Protein AF-A0A2N9LCB8-F1 (afdb_monomer_lite)

Secondary structure (DSSP, 8-state):
------------------SS--HHHHHHHHHHHHHHHHTT-S-EE--SSS-TT----EEEEEEEETTEEEEEEE--SHHHHHTT-TTT-EEEEEE-TT---EEEEEEE--SSTTTTSEEETT-HHHHHHHHHHH--

Structure (mmCIF, N/CA/C/O backbone):
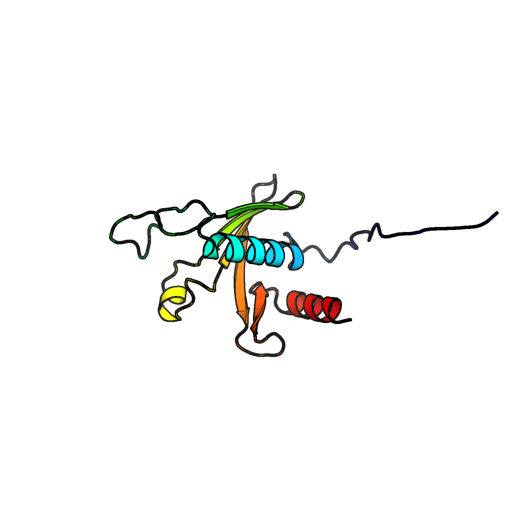data_AF-A0A2N9LCB8-F1
#
_entry.id   AF-A0A2N9LCB8-F1
#
loop_
_atom_site.group_PDB
_atom_site.id
_atom_site.type_symbol
_atom_site.label_atom_id
_atom_site.label_alt_id
_atom_site.label_comp_id
_atom_site.label_asym_id
_atom_site.label_entity_id
_atom_site.label_seq_id
_atom_site.pdbx_PDB_ins_code
_atom_site.Cartn_x
_atom_site.Cartn_y
_atom_site.Cartn_z
_atom_site.occupancy
_atom_site.B_iso_or_equiv
_atom_site.auth_seq_id
_atom_site.auth_comp_id
_atom_site.auth_asym_id
_atom_site.auth_atom_id
_atom_site.pdbx_PDB_model_num
ATOM 1 N N . MET A 1 1 ? -46.040 13.700 19.907 1.00 39.41 1 MET A N 1
ATOM 2 C CA . MET A 1 1 ? -45.790 12.276 19.610 1.00 39.41 1 MET A CA 1
ATOM 3 C C . MET A 1 1 ? -44.307 12.106 19.312 1.00 39.41 1 MET A C 1
ATOM 5 O O . MET A 1 1 ? -43.821 12.695 18.358 1.00 39.41 1 MET A O 1
ATOM 9 N N . LEU A 1 2 ? -43.607 11.397 20.201 1.00 42.09 2 LEU A N 1
ATOM 10 C CA . LEU A 1 2 ? -42.316 10.724 19.971 1.00 42.09 2 LEU A CA 1
ATOM 11 C C . LEU A 1 2 ? -42.519 9.651 18.860 1.00 42.09 2 LEU A C 1
ATOM 13 O O . L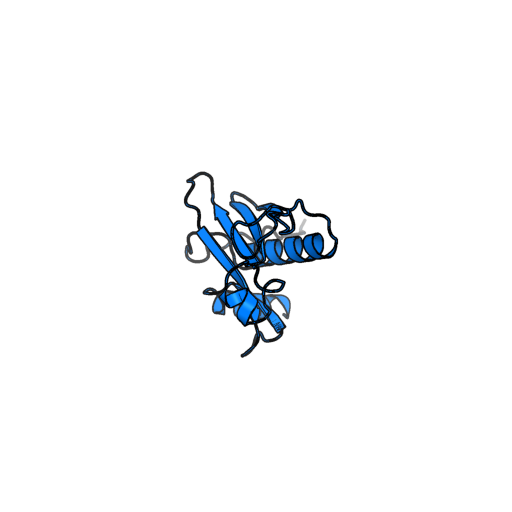EU A 1 2 ? -43.655 9.236 18.667 1.00 42.09 2 LEU A O 1
ATOM 17 N N . ASP A 1 3 ? -41.552 9.123 18.107 1.00 34.44 3 ASP A N 1
ATOM 18 C CA . ASP A 1 3 ? -40.107 9.044 18.300 1.00 34.44 3 ASP A CA 1
ATOM 19 C C . ASP A 1 3 ? -39.383 8.577 17.004 1.00 34.44 3 ASP A C 1
ATOM 21 O O . ASP A 1 3 ? -39.955 7.874 16.178 1.00 34.44 3 ASP A O 1
ATOM 25 N N . ARG A 1 4 ? -38.098 8.951 16.911 1.00 41.94 4 ARG A N 1
ATOM 26 C CA . ARG A 1 4 ? -36.888 8.196 16.485 1.00 41.94 4 ARG A CA 1
ATOM 27 C C . ARG A 1 4 ? -36.894 7.124 15.376 1.00 41.94 4 ARG A C 1
ATOM 29 O O . ARG A 1 4 ? -37.424 6.040 15.560 1.00 41.94 4 ARG A O 1
ATOM 36 N N . THR A 1 5 ? -35.930 7.311 14.458 1.00 46.56 5 THR A N 1
ATOM 37 C CA . THR A 1 5 ? -34.691 6.481 14.316 1.00 46.56 5 THR A CA 1
ATOM 38 C C . THR A 1 5 ? -33.666 7.279 13.483 1.00 46.56 5 THR A C 1
ATOM 40 O O . THR A 1 5 ? -33.880 7.474 12.297 1.00 46.56 5 THR A O 1
ATOM 43 N N . ARG A 1 6 ? -32.709 8.051 14.025 1.00 41.97 6 ARG A N 1
ATOM 44 C CA . ARG A 1 6 ? -31.466 7.787 14.794 1.00 41.97 6 ARG A CA 1
ATOM 45 C C . ARG A 1 6 ? -30.334 7.097 1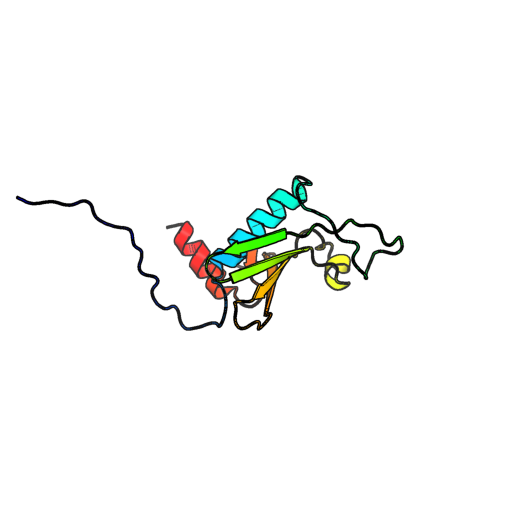3.997 1.00 41.97 6 ARG A C 1
ATOM 47 O O . ARG A 1 6 ? -30.362 5.891 13.839 1.00 41.97 6 ARG A O 1
ATOM 54 N N . ALA A 1 7 ? -29.335 7.923 13.635 1.00 42.72 7 ALA A N 1
ATOM 55 C CA . ALA A 1 7 ? -27.872 7.705 13.594 1.00 42.72 7 ALA A CA 1
ATOM 56 C C . ALA A 1 7 ? -27.332 6.480 12.820 1.00 42.72 7 ALA A C 1
ATOM 58 O O . ALA A 1 7 ? -27.736 5.358 13.055 1.00 42.72 7 ALA A O 1
ATOM 59 N N . LEU A 1 8 ? -26.361 6.627 11.911 1.00 43.38 8 LEU A N 1
ATOM 60 C CA . LEU A 1 8 ? -24.970 6.962 12.238 1.00 43.38 8 LEU A CA 1
ATOM 61 C C . LEU A 1 8 ? -24.319 7.863 11.166 1.00 43.38 8 LEU A C 1
ATOM 63 O O . LEU A 1 8 ? -23.530 7.415 10.340 1.00 43.38 8 LEU A O 1
ATOM 67 N N . ARG A 1 9 ? -24.526 9.180 11.260 1.00 45.06 9 ARG A N 1
ATOM 68 C CA . ARG A 1 9 ? -23.405 10.097 11.012 1.00 45.06 9 ARG A CA 1
ATOM 69 C C . ARG A 1 9 ? -22.480 9.941 12.212 1.00 45.06 9 ARG A C 1
ATOM 71 O O . ARG A 1 9 ? -22.647 10.635 13.212 1.00 45.06 9 ARG A O 1
ATOM 78 N N . ARG A 1 10 ? -21.551 8.983 12.160 1.00 46.00 10 ARG A N 1
ATOM 79 C CA . ARG A 1 10 ? -20.389 9.039 13.047 1.00 46.00 10 ARG A CA 1
ATOM 80 C C . ARG A 1 10 ? -19.600 10.253 12.579 1.00 46.00 10 ARG A C 1
ATOM 82 O O . ARG A 1 10 ? -18.892 10.198 11.581 1.00 46.00 10 ARG A O 1
ATOM 89 N N . ALA A 1 11 ? -19.846 11.375 13.250 1.00 44.22 11 ALA A N 1
ATOM 90 C CA . ALA A 1 11 ? -18.975 12.526 13.206 1.00 44.22 11 ALA A CA 1
ATOM 91 C C . ALA A 1 11 ? -17.551 12.001 13.389 1.00 44.22 11 ALA A C 1
ATOM 93 O O . ALA A 1 11 ? -17.258 11.336 14.387 1.00 44.22 11 ALA A O 1
ATOM 94 N N . ALA A 1 12 ? -16.714 12.225 12.379 1.00 46.97 12 ALA A N 1
ATOM 95 C CA . ALA A 1 12 ? -15.289 12.039 12.508 1.00 46.97 12 ALA A CA 1
ATOM 96 C C . ALA A 1 12 ? -14.854 12.923 13.679 1.00 46.97 12 ALA A C 1
ATOM 98 O O . ALA A 1 12 ? -14.852 14.148 13.580 1.00 46.97 12 ALA A O 1
ATOM 99 N N . LEU A 1 13 ? -14.569 12.303 14.823 1.00 43.84 13 LEU A N 1
ATOM 100 C CA . LEU A 1 13 ? -13.775 12.957 15.846 1.00 43.84 13 LEU A CA 1
ATOM 101 C C . LEU A 1 13 ? -12.463 13.350 15.155 1.00 43.84 13 LEU A C 1
ATOM 103 O O . LEU A 1 13 ? -11.895 12.493 14.466 1.00 43.84 13 LEU A O 1
ATOM 107 N N . PRO A 1 14 ? -11.985 14.598 15.285 1.00 42.12 14 PRO A N 1
ATOM 108 C CA . PRO A 1 14 ? -10.673 14.962 14.785 1.00 42.12 14 PRO A CA 1
ATOM 109 C C . PRO A 1 14 ? -9.648 14.190 15.618 1.00 42.12 14 PRO A C 1
ATOM 111 O O . PRO A 1 14 ? -9.256 14.591 16.710 1.00 42.12 14 PRO A O 1
ATOM 114 N N . SER A 1 15 ? -9.283 13.009 15.125 1.00 46.97 15 SER A N 1
ATOM 115 C CA . SER A 1 15 ? -8.128 12.263 15.595 1.00 46.97 15 SER A CA 1
ATOM 116 C C . SER A 1 15 ? -6.916 13.139 15.325 1.00 46.97 15 SER A C 1
ATOM 118 O O . SER A 1 15 ? -6.742 13.575 14.189 1.00 46.97 15 SER A O 1
ATOM 120 N N . ALA A 1 16 ? -6.128 13.402 16.369 1.00 43.59 16 ALA A N 1
ATOM 121 C CA . ALA A 1 16 ? -4.888 14.168 16.333 1.00 43.59 16 ALA A CA 1
ATOM 122 C C . ALA A 1 16 ? -4.173 14.013 14.983 1.00 43.59 16 ALA A C 1
ATOM 124 O O . ALA A 1 16 ? -3.845 12.898 14.565 1.00 43.59 16 ALA A O 1
ATOM 125 N N . SER A 1 17 ? -4.025 15.146 14.302 1.00 45.34 17 SER A N 1
ATOM 126 C CA . SER A 1 17 ? -3.520 15.322 12.946 1.00 45.34 17 SER A CA 1
ATOM 127 C C . SER A 1 17 ? -2.181 14.615 12.732 1.00 45.34 17 SER A C 1
ATOM 129 O O . SER A 1 17 ? -1.116 15.200 12.905 1.00 45.34 17 SER A O 1
ATOM 131 N N . HIS A 1 18 ? -2.248 13.352 12.323 1.00 54.12 18 HIS A N 1
ATOM 132 C CA . HIS A 1 18 ? -1.234 12.754 11.470 1.00 54.12 18 HIS A CA 1
ATOM 133 C C . HIS A 1 18 ? -1.581 13.222 10.058 1.00 54.12 18 HIS A C 1
ATOM 135 O O . HIS A 1 18 ? -2.722 13.052 9.633 1.00 54.12 18 HIS A O 1
ATOM 141 N N . ALA A 1 19 ? -0.645 13.883 9.379 1.00 72.69 19 ALA A N 1
ATOM 142 C CA . ALA A 1 19 ? -0.846 14.566 8.100 1.00 72.69 19 ALA A CA 1
ATOM 143 C C . ALA A 1 19 ? -1.086 13.595 6.919 1.00 72.69 19 ALA A C 1
ATOM 145 O O . ALA A 1 19 ? -0.310 13.585 5.975 1.00 72.69 19 ALA A O 1
ATOM 146 N N . GLY A 1 20 ? -2.114 12.742 6.988 1.00 87.50 20 GLY A N 1
ATOM 147 C CA . GLY A 1 20 ? -2.415 11.746 5.963 1.00 87.50 20 GLY A CA 1
ATOM 148 C C . GLY A 1 20 ? -3.686 10.915 6.223 1.00 87.50 20 GLY A C 1
ATOM 149 O O . GLY A 1 20 ? -4.375 11.106 7.231 1.00 87.50 20 GLY A O 1
ATOM 150 N N . PRO A 1 21 ? -4.010 9.964 5.325 1.00 93.50 21 PRO A N 1
ATOM 151 C CA . PRO A 1 21 ? -5.144 9.045 5.443 1.00 93.50 21 PRO A CA 1
ATOM 152 C C . PRO A 1 21 ? -5.125 8.239 6.749 1.00 93.50 21 PRO A C 1
ATOM 154 O O . PRO A 1 21 ? -4.063 7.969 7.308 1.00 93.50 21 PRO A O 1
ATOM 157 N N . SER A 1 22 ? -6.280 7.777 7.235 1.00 94.88 22 SER A N 1
ATOM 158 C CA . SER A 1 22 ? -6.322 6.871 8.395 1.00 94.88 22 SER A CA 1
ATOM 159 C C . SER A 1 22 ? -5.738 5.487 8.066 1.00 94.88 22 SER A C 1
ATOM 161 O O . SER A 1 22 ? -5.728 5.065 6.907 1.00 94.88 22 SER A O 1
ATOM 163 N N . VAL A 1 23 ? -5.306 4.736 9.089 1.00 96.81 23 VAL A N 1
ATOM 164 C CA . VAL A 1 23 ? -4.889 3.330 8.906 1.00 96.81 23 VAL A CA 1
ATOM 165 C C . VAL A 1 23 ? -5.991 2.463 8.297 1.00 96.81 23 VAL A C 1
ATOM 167 O O . VAL A 1 23 ? -5.700 1.583 7.499 1.00 96.81 23 VAL A O 1
ATOM 170 N N . GLU A 1 24 ? -7.257 2.739 8.614 1.00 97.12 24 GLU A N 1
ATOM 171 C CA . GLU A 1 24 ? -8.406 2.025 8.050 1.00 97.12 24 GLU A CA 1
ATOM 172 C C . GLU A 1 24 ? -8.495 2.211 6.528 1.00 97.12 24 GLU A C 1
ATOM 174 O O . GLU A 1 24 ? -8.674 1.238 5.799 1.00 97.12 24 GLU A O 1
ATOM 179 N N . VAL A 1 25 ? -8.291 3.440 6.039 1.00 97.50 25 VAL A N 1
ATOM 180 C CA . VAL A 1 25 ? -8.276 3.740 4.600 1.00 97.50 25 VAL A CA 1
ATOM 181 C C . VAL A 1 25 ? -7.087 3.070 3.910 1.00 97.50 25 VAL A C 1
ATOM 183 O O . VAL A 1 25 ? -7.253 2.474 2.849 1.00 97.50 25 VAL A O 1
ATOM 186 N N . LEU A 1 26 ? -5.897 3.117 4.514 1.00 98.12 26 LEU A N 1
ATOM 187 C CA . LEU A 1 26 ? -4.702 2.469 3.963 1.00 98.12 26 LEU A CA 1
ATOM 188 C C . LEU A 1 26 ? -4.875 0.944 3.851 1.00 98.12 26 LEU A C 1
ATOM 190 O O . LEU A 1 26 ? -4.528 0.356 2.827 1.00 98.12 26 LEU A O 1
ATOM 194 N N . LEU A 1 27 ? -5.449 0.308 4.875 1.00 98.44 27 LEU A N 1
ATOM 195 C CA . LEU A 1 27 ? -5.724 -1.132 4.882 1.00 98.44 27 LEU A CA 1
ATOM 196 C C . LEU A 1 27 ? -6.848 -1.525 3.907 1.00 98.44 27 LEU A C 1
ATOM 198 O O . LEU A 1 27 ? -6.823 -2.627 3.358 1.00 98.44 27 LEU A O 1
ATOM 202 N N . ASP A 1 28 ? -7.812 -0.639 3.646 1.00 98.56 28 ASP A N 1
ATOM 203 C CA . ASP A 1 28 ? -8.801 -0.850 2.584 1.00 98.56 28 ASP A CA 1
ATOM 204 C C . ASP A 1 28 ? -8.151 -0.874 1.193 1.00 98.56 28 ASP A C 1
ATOM 206 O O . ASP A 1 28 ? -8.411 -1.787 0.405 1.00 98.56 28 ASP A O 1
ATOM 210 N N . VAL A 1 29 ? -7.252 0.079 0.917 1.00 98.69 29 VAL A N 1
ATOM 211 C CA . VAL A 1 29 ? -6.481 0.128 -0.337 1.00 98.69 29 VAL A CA 1
ATOM 212 C C . VAL A 1 29 ? -5.594 -1.113 -0.490 1.00 98.69 29 VAL A C 1
ATOM 214 O O . VAL A 1 29 ? -5.574 -1.708 -1.567 1.00 98.69 29 VAL A O 1
ATOM 217 N N . ASP A 1 30 ? -4.916 -1.556 0.577 1.00 98.75 30 ASP A N 1
ATOM 218 C CA . ASP A 1 30 ? -4.133 -2.806 0.596 1.00 98.75 30 ASP A CA 1
ATOM 219 C C . ASP A 1 30 ? -4.974 -4.020 0.192 1.00 98.75 30 ASP A C 1
ATOM 221 O O . ASP A 1 30 ? -4.580 -4.808 -0.673 1.00 98.75 30 ASP A O 1
ATOM 225 N N . ARG A 1 31 ? -6.159 -4.155 0.792 1.00 98.56 31 ARG A N 1
ATOM 226 C CA . ARG A 1 31 ? -7.087 -5.251 0.513 1.00 98.56 31 ARG A CA 1
ATOM 227 C C . ARG A 1 31 ? -7.582 -5.225 -0.933 1.00 98.56 31 ARG A C 1
ATOM 229 O O . ARG A 1 31 ? -7.586 -6.278 -1.576 1.00 98.56 31 ARG A O 1
ATOM 236 N N . GLU A 1 32 ? -7.985 -4.060 -1.449 1.00 98.75 32 GLU A N 1
ATOM 237 C CA . GLU A 1 32 ? -8.403 -3.914 -2.851 1.00 98.75 32 GLU A CA 1
ATOM 238 C C . GLU A 1 32 ? -7.262 -4.309 -3.794 1.00 98.75 32 GLU A C 1
ATOM 240 O O . GLU A 1 32 ? -7.450 -5.148 -4.682 1.00 98.75 32 GLU A O 1
ATOM 245 N N . TYR A 1 33 ? -6.074 -3.741 -3.574 1.00 98.75 33 TYR A N 1
ATOM 246 C CA . TYR A 1 33 ? -4.894 -4.001 -4.387 1.00 98.75 33 TYR A CA 1
ATOM 247 C C . TYR A 1 33 ? -4.564 -5.491 -4.423 1.00 98.75 33 TYR A C 1
ATOM 249 O O . TYR A 1 33 ? -4.515 -6.075 -5.503 1.00 98.75 33 TYR A O 1
ATOM 257 N N . ARG A 1 34 ? -4.404 -6.133 -3.258 1.00 98.44 34 ARG A N 1
ATOM 258 C CA . ARG A 1 34 ? -4.032 -7.552 -3.178 1.00 98.44 34 ARG A CA 1
ATOM 259 C C . ARG A 1 34 ? -5.055 -8.453 -3.861 1.00 98.44 34 ARG A C 1
ATOM 261 O O . ARG A 1 34 ? -4.664 -9.340 -4.613 1.00 98.44 34 ARG A O 1
ATOM 268 N N . SER A 1 35 ? -6.346 -8.213 -3.635 1.00 98.50 35 SER A N 1
ATOM 269 C CA . SER A 1 35 ? -7.421 -8.992 -4.262 1.00 98.50 35 SER A CA 1
ATOM 270 C C . SER A 1 35 ? -7.378 -8.884 -5.790 1.00 98.50 35 SER A C 1
ATOM 272 O O . SER A 1 35 ? -7.391 -9.891 -6.502 1.00 98.50 35 SER A O 1
ATOM 274 N N . ARG A 1 36 ? -7.250 -7.663 -6.323 1.00 98.62 36 ARG A N 1
ATOM 275 C CA . ARG A 1 36 ? -7.223 -7.434 -7.775 1.00 98.62 36 ARG A CA 1
ATOM 276 C C . ARG A 1 36 ? -5.914 -7.884 -8.423 1.00 98.62 36 ARG A C 1
ATOM 278 O O . ARG A 1 36 ? -5.959 -8.385 -9.544 1.00 98.62 36 ARG A O 1
ATOM 285 N N . ALA A 1 37 ? -4.783 -7.736 -7.734 1.00 98.19 37 ALA A N 1
ATOM 286 C CA . ALA A 1 37 ? -3.480 -8.222 -8.179 1.00 98.19 37 ALA A CA 1
ATOM 287 C C . ALA A 1 37 ? -3.489 -9.749 -8.314 1.00 98.19 37 ALA A C 1
ATOM 289 O O . ALA A 1 37 ? -3.146 -10.270 -9.370 1.00 98.19 37 ALA A O 1
ATOM 290 N N . GLN A 1 38 ? -3.970 -10.460 -7.288 1.00 97.19 38 GLN A N 1
ATOM 291 C CA . GLN A 1 38 ? -4.097 -11.923 -7.309 1.00 97.19 38 GLN A CA 1
ATOM 292 C C . GLN A 1 38 ? -5.056 -12.411 -8.399 1.00 97.19 38 GLN A C 1
ATOM 294 O O . GLN A 1 38 ? -4.821 -13.447 -9.010 1.00 97.19 38 GLN A O 1
ATOM 299 N N . ALA A 1 39 ? -6.115 -11.649 -8.680 1.00 97.81 39 ALA A N 1
ATOM 300 C CA . ALA A 1 39 ? -7.053 -11.953 -9.755 1.00 97.81 39 ALA A CA 1
ATOM 301 C C . ALA A 1 39 ? -6.543 -11.582 -11.164 1.00 97.81 39 ALA A C 1
ATOM 303 O O . ALA A 1 39 ? -7.277 -11.786 -12.130 1.00 97.81 39 ALA A O 1
ATOM 304 N N . GLY A 1 40 ? -5.350 -10.987 -11.302 1.00 97.62 40 GLY A N 1
ATOM 305 C CA . GLY A 1 40 ? -4.817 -10.531 -12.592 1.00 97.62 40 GLY A CA 1
ATOM 306 C C . GLY A 1 40 ? -5.621 -9.389 -13.231 1.00 97.62 40 GLY A C 1
ATOM 307 O O . GLY A 1 40 ? -5.675 -9.276 -14.451 1.00 97.62 40 GLY A O 1
ATOM 308 N N . ARG A 1 41 ? -6.293 -8.557 -12.422 1.00 98.19 41 ARG A N 1
ATOM 309 C CA . ARG A 1 41 ? -7.227 -7.500 -12.876 1.00 98.19 41 ARG A CA 1
ATOM 310 C C . ARG A 1 41 ? -6.657 -6.083 -12.798 1.00 98.19 41 ARG A C 1
ATOM 312 O O . ARG A 1 41 ? -7.419 -5.111 -12.837 1.00 98.19 41 ARG A O 1
ATOM 319 N N . LEU A 1 42 ? -5.350 -5.959 -12.599 1.00 98.50 42 LEU A N 1
ATOM 320 C CA . LEU A 1 42 ? -4.659 -4.676 -12.536 1.00 98.50 42 LEU A CA 1
ATOM 321 C C . LEU A 1 42 ? -3.769 -4.500 -13.767 1.00 98.50 42 LEU A C 1
ATOM 323 O O . LEU A 1 42 ? -3.183 -5.484 -14.223 1.00 98.50 42 LEU A O 1
ATOM 327 N N . PRO A 1 43 ? -3.643 -3.268 -14.291 1.00 98.25 43 PRO A N 1
ATOM 328 C CA . PRO A 1 43 ? -2.603 -2.971 -15.263 1.00 98.25 43 PRO A CA 1
ATOM 329 C C . PRO A 1 43 ? -1.228 -3.238 -14.644 1.00 98.25 43 PRO A C 1
ATOM 331 O O . PRO A 1 43 ? -1.031 -3.059 -13.437 1.00 98.25 43 PRO A O 1
ATOM 334 N N . THR A 1 44 ? -0.276 -3.656 -15.475 1.00 98.31 44 THR A N 1
ATOM 335 C CA . THR A 1 44 ? 1.108 -3.880 -15.060 1.00 98.31 44 THR A CA 1
ATOM 336 C C . THR A 1 44 ? 2.035 -2.814 -15.629 1.00 98.31 44 THR A C 1
ATOM 338 O O . THR A 1 44 ? 1.829 -2.299 -16.728 1.00 98.31 44 THR A O 1
ATOM 341 N N . ILE A 1 45 ? 3.083 -2.494 -14.875 1.00 97.06 45 ILE A N 1
ATOM 342 C CA . ILE A 1 45 ? 4.197 -1.656 -15.325 1.00 97.06 45 ILE A CA 1
ATOM 343 C C . ILE A 1 45 ? 5.463 -2.498 -15.456 1.00 97.06 45 ILE A C 1
ATOM 345 O O . ILE A 1 45 ? 5.587 -3.553 -14.827 1.00 97.06 45 ILE A O 1
ATOM 349 N N . ALA A 1 46 ? 6.424 -2.010 -16.239 1.00 97.12 46 ALA A N 1
ATOM 350 C CA . ALA A 1 46 ? 7.775 -2.554 -16.290 1.00 97.12 46 ALA A CA 1
ATOM 351 C C . ALA A 1 46 ? 8.642 -1.863 -15.225 1.00 97.12 46 ALA A C 1
ATOM 353 O O . ALA A 1 46 ? 9.070 -0.721 -15.429 1.00 97.12 46 ALA A O 1
ATOM 354 N N . PRO A 1 47 ? 8.906 -2.489 -14.062 1.00 94.56 47 PRO A N 1
ATOM 355 C CA . PRO A 1 47 ? 9.732 -1.845 -13.053 1.00 94.56 47 PRO A CA 1
ATOM 356 C C . PRO A 1 47 ? 11.189 -1.754 -13.515 1.00 94.56 47 PRO A C 1
ATOM 358 O O . PRO A 1 47 ? 11.670 -2.598 -14.264 1.00 94.56 47 PRO A O 1
ATOM 361 N N . ARG A 1 48 ? 11.916 -0.738 -13.030 1.00 91.00 48 ARG A N 1
ATOM 362 C CA . ARG A 1 48 ? 13.323 -0.495 -13.411 1.00 91.00 48 ARG A CA 1
ATOM 363 C C . ARG A 1 48 ? 14.317 -1.459 -12.756 1.00 91.00 48 ARG A C 1
ATOM 365 O O . ARG A 1 48 ? 15.396 -1.682 -13.289 1.00 91.00 48 ARG A O 1
ATOM 372 N N . ARG A 1 49 ? 13.995 -1.970 -11.564 1.00 89.31 49 ARG A N 1
ATOM 373 C CA . ARG A 1 49 ? 14.838 -2.896 -10.787 1.00 89.31 49 ARG A CA 1
ATOM 374 C C . ARG A 1 49 ? 14.273 -4.308 -10.889 1.00 89.31 49 ARG A C 1
ATOM 376 O O . ARG A 1 49 ? 13.074 -4.461 -11.093 1.00 89.31 49 ARG A O 1
ATOM 383 N N . PHE A 1 50 ? 15.126 -5.320 -10.740 1.00 90.25 50 PHE A N 1
ATOM 384 C CA . PHE A 1 50 ? 14.729 -6.737 -10.792 1.00 90.25 50 PHE A CA 1
ATOM 385 C C . PHE A 1 50 ? 13.905 -7.103 -12.039 1.00 90.25 50 PHE A C 1
ATOM 387 O O . PHE A 1 50 ? 13.031 -7.958 -11.991 1.00 90.25 50 PHE A O 1
ATOM 394 N N . ASN A 1 51 ? 14.189 -6.445 -13.168 1.00 94.31 51 ASN A N 1
ATOM 395 C CA . ASN A 1 51 ? 13.510 -6.675 -14.439 1.00 94.31 51 ASN A CA 1
ATOM 396 C C . ASN A 1 51 ? 14.504 -6.670 -15.612 1.00 94.31 51 ASN A C 1
ATOM 398 O O . 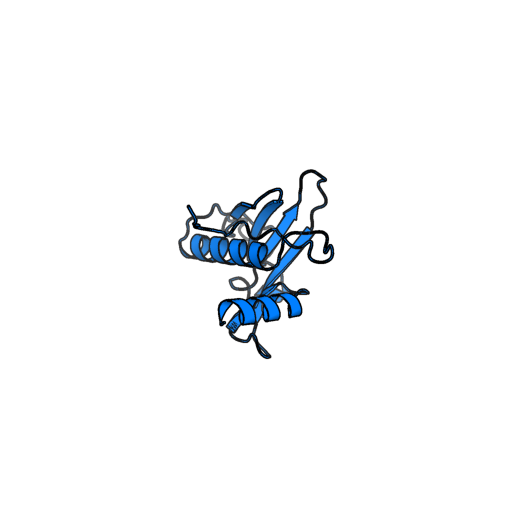ASN A 1 51 ? 14.524 -5.722 -16.398 1.00 94.31 51 ASN A O 1
ATOM 402 N N . PRO A 1 52 ? 15.363 -7.699 -15.742 1.00 92.50 52 PRO A N 1
ATOM 403 C CA . PRO A 1 52 ? 16.399 -7.725 -16.778 1.00 92.50 52 PRO A CA 1
ATOM 404 C C . PRO A 1 52 ? 15.842 -7.682 -18.206 1.00 92.50 52 PRO A C 1
ATOM 406 O O . PRO A 1 52 ? 16.523 -7.219 -19.114 1.00 92.50 52 PRO A O 1
ATOM 409 N N . ARG A 1 53 ? 14.610 -8.168 -18.401 1.00 93.56 53 ARG A N 1
ATOM 410 C CA . ARG A 1 53 ? 13.935 -8.217 -19.705 1.00 93.56 53 ARG A CA 1
ATOM 411 C C . ARG A 1 53 ? 13.094 -6.975 -20.011 1.00 93.56 53 ARG A C 1
ATOM 413 O O . ARG A 1 53 ? 12.609 -6.847 -21.127 1.00 93.56 53 ARG A O 1
ATOM 420 N N . GLY A 1 54 ? 12.915 -6.069 -19.046 1.00 93.19 54 GLY A N 1
ATOM 421 C CA . GLY A 1 54 ? 12.080 -4.877 -19.221 1.00 93.19 54 GLY A CA 1
ATOM 422 C C . GLY A 1 54 ? 10.590 -5.182 -19.416 1.00 93.19 54 GLY A C 1
ATOM 423 O O . GLY A 1 54 ? 9.872 -4.372 -19.991 1.00 93.19 54 GLY A O 1
ATOM 424 N N . GLU A 1 55 ? 10.116 -6.340 -18.957 1.00 95.69 55 GLU A N 1
ATOM 425 C CA . GLU A 1 55 ? 8.735 -6.789 -19.152 1.00 95.69 55 GLU A CA 1
ATOM 426 C C . GLU A 1 55 ? 7.779 -6.109 -18.160 1.00 95.69 55 GLU A C 1
ATOM 428 O O . GLU A 1 55 ? 8.156 -5.802 -17.025 1.00 95.69 55 GLU A O 1
ATOM 433 N N . SER A 1 56 ? 6.527 -5.895 -18.568 1.00 96.81 56 SER A N 1
ATOM 434 C CA . SER A 1 56 ? 5.482 -5.337 -17.703 1.00 96.81 56 SER A CA 1
ATOM 435 C C . SER A 1 56 ? 4.825 -6.422 -16.859 1.00 96.81 56 SER A C 1
ATOM 437 O O . SER A 1 56 ? 3.873 -7.069 -17.295 1.00 96.81 56 SER A O 1
ATOM 439 N N . TRP A 1 57 ? 5.305 -6.603 -15.632 1.00 95.62 57 TRP A N 1
ATOM 440 C CA . TRP A 1 57 ? 4.827 -7.659 -14.732 1.00 95.62 57 TRP A CA 1
ATOM 441 C C . TRP A 1 57 ? 4.365 -7.162 -13.361 1.00 95.62 57 TRP A C 1
ATOM 443 O O . TRP A 1 57 ? 3.718 -7.916 -12.641 1.00 95.62 57 TRP A O 1
ATOM 453 N N . LEU A 1 58 ? 4.662 -5.916 -12.976 1.00 96.94 58 LEU A N 1
ATOM 454 C CA . LEU A 1 58 ? 4.325 -5.409 -11.644 1.00 96.94 58 LEU A CA 1
ATOM 455 C C . LEU A 1 58 ? 2.924 -4.784 -11.652 1.00 96.94 58 LEU A C 1
ATOM 457 O O . LEU A 1 58 ? 2.763 -3.742 -12.290 1.00 96.94 58 LEU A O 1
ATOM 461 N N . PRO A 1 59 ? 1.917 -5.370 -10.976 1.00 98.19 59 PRO A N 1
ATOM 462 C CA . PRO A 1 59 ? 0.580 -4.789 -10.928 1.00 98.19 59 PRO A CA 1
ATOM 463 C C . PRO A 1 59 ? 0.569 -3.460 -10.169 1.00 98.19 59 PRO A C 1
ATOM 465 O O . PRO A 1 59 ? 1.231 -3.309 -9.141 1.00 98.19 59 PRO A O 1
ATOM 468 N N . VAL A 1 60 ? -0.223 -2.510 -10.666 1.00 98.50 60 VAL A N 1
ATOM 469 C CA . VAL A 1 60 ? -0.404 -1.187 -10.058 1.00 98.50 60 VAL A CA 1
ATOM 470 C C . VAL A 1 60 ? -1.889 -0.875 -9.944 1.00 98.50 60 VAL A C 1
ATOM 472 O O . VAL A 1 60 ? -2.650 -1.018 -10.901 1.00 98.50 60 VAL A O 1
ATOM 475 N N . LEU A 1 61 ? -2.309 -0.432 -8.763 1.00 98.69 61 LEU A N 1
ATOM 476 C CA . LEU A 1 61 ? -3.636 0.125 -8.535 1.00 98.69 61 LEU A CA 1
ATOM 477 C C . LEU A 1 61 ? -3.530 1.640 -8.393 1.00 98.69 61 LEU A C 1
ATOM 479 O O . LEU A 1 61 ? -2.788 2.118 -7.543 1.00 98.69 61 LEU A O 1
ATOM 483 N N . HIS A 1 62 ? -4.352 2.366 -9.147 1.00 98.31 62 HIS A N 1
ATOM 484 C CA . HIS A 1 62 ? -4.686 3.758 -8.862 1.00 98.31 62 HIS A CA 1
ATOM 485 C C . HIS A 1 62 ? -6.122 3.825 -8.343 1.00 98.31 62 HIS A C 1
ATOM 487 O O . HIS A 1 62 ? -7.027 3.248 -8.951 1.00 98.31 62 HIS A O 1
ATOM 493 N N . THR A 1 63 ? -6.342 4.487 -7.208 1.00 98.06 63 THR A N 1
ATOM 494 C CA . THR A 1 63 ? -7.671 4.581 -6.583 1.00 98.06 63 THR A CA 1
ATOM 495 C C . THR A 1 63 ? -7.803 5.862 -5.760 1.00 98.06 63 THR A C 1
ATOM 497 O O . THR A 1 63 ? -6.818 6.558 -5.519 1.00 98.06 63 THR A O 1
ATOM 500 N N . ARG A 1 64 ? -9.024 6.200 -5.337 1.00 96.31 64 ARG A N 1
ATOM 501 C CA . ARG A 1 64 ? -9.321 7.418 -4.565 1.00 96.31 64 ARG A CA 1
ATOM 502 C C . ARG A 1 64 ? -10.188 7.090 -3.353 1.00 96.31 64 ARG A C 1
ATOM 504 O O . ARG A 1 64 ? -11.084 6.246 -3.449 1.00 96.31 64 ARG A O 1
ATOM 511 N N . ARG A 1 65 ? -9.951 7.757 -2.221 1.00 95.75 65 ARG A N 1
ATOM 512 C CA . ARG A 1 65 ? -10.809 7.697 -1.020 1.00 95.75 65 ARG A CA 1
ATOM 513 C C . ARG A 1 65 ? -10.911 9.089 -0.406 1.00 95.75 65 ARG A C 1
ATOM 515 O O . ARG A 1 65 ? -9.929 9.622 0.102 1.00 95.75 65 ARG A O 1
ATOM 522 N N . GLY A 1 66 ? -12.105 9.680 -0.444 1.00 91.25 66 GLY A N 1
ATOM 523 C CA . GLY A 1 66 ? -12.284 11.071 -0.021 1.00 91.25 66 GLY A CA 1
ATOM 524 C C . GLY A 1 66 ? -11.372 12.005 -0.833 1.00 91.25 66 GLY A C 1
ATOM 525 O O . GLY A 1 66 ? -11.386 11.886 -2.056 1.00 91.25 66 GLY A O 1
ATOM 526 N N . PRO A 1 67 ? -10.592 12.899 -0.197 1.00 89.94 67 PRO A N 1
ATOM 527 C CA . PRO A 1 67 ? -9.680 13.810 -0.896 1.00 89.94 67 PRO A CA 1
ATOM 528 C C . PRO A 1 67 ? -8.381 13.138 -1.372 1.00 89.94 67 PRO A C 1
ATOM 530 O O . PRO A 1 67 ? -7.648 13.725 -2.155 1.00 89.94 67 PRO A O 1
ATOM 533 N N . TRP A 1 68 ? -8.091 11.914 -0.925 1.00 94.06 68 TRP A N 1
ATOM 534 C CA . TRP A 1 68 ? -6.796 11.277 -1.148 1.00 94.06 68 TRP A CA 1
ATOM 535 C C . TRP A 1 68 ? -6.767 10.449 -2.426 1.00 94.06 68 TRP A C 1
ATOM 537 O O . TRP A 1 68 ? -7.644 9.605 -2.662 1.00 94.06 68 TRP A O 1
ATOM 547 N N . HIS A 1 69 ? -5.710 10.649 -3.203 1.00 96.06 69 HIS A N 1
ATOM 548 C CA . HIS A 1 69 ? -5.336 9.830 -4.346 1.00 96.06 69 HIS A CA 1
ATOM 549 C C . HIS A 1 69 ? -4.296 8.804 -3.914 1.00 96.06 69 HIS A C 1
ATOM 551 O O . HIS A 1 69 ? -3.413 9.117 -3.123 1.00 96.06 69 HIS A O 1
ATOM 557 N N . PHE A 1 70 ? -4.401 7.580 -4.429 1.00 97.88 70 PHE A N 1
ATOM 558 C CA . PHE A 1 70 ? -3.533 6.474 -4.047 1.00 97.88 70 PHE A CA 1
ATOM 559 C C . PHE A 1 70 ? -2.940 5.779 -5.259 1.00 97.88 70 PHE A C 1
ATOM 561 O O . PHE A 1 70 ? -3.638 5.524 -6.244 1.00 97.88 70 PHE A O 1
ATOM 568 N N . THR A 1 71 ? -1.682 5.375 -5.112 1.00 98.19 71 THR A N 1
ATOM 569 C CA . THR A 1 71 ? -1.034 4.386 -5.969 1.00 98.19 71 THR A CA 1
ATOM 570 C C . THR A 1 71 ? -0.511 3.251 -5.098 1.00 98.19 71 THR A C 1
ATOM 572 O O . THR A 1 71 ? 0.294 3.489 -4.201 1.00 98.19 71 THR A O 1
ATOM 575 N N . ALA A 1 72 ? -0.954 2.021 -5.352 1.00 98.56 72 ALA A N 1
ATOM 576 C CA . ALA A 1 72 ? -0.519 0.836 -4.619 1.00 98.56 72 ALA A CA 1
ATOM 577 C C . ALA A 1 72 ? 0.161 -0.172 -5.548 1.00 98.56 72 ALA A C 1
ATOM 579 O O . ALA A 1 72 ? -0.328 -0.443 -6.648 1.00 98.56 72 ALA A O 1
ATOM 580 N N . LEU A 1 73 ? 1.285 -0.722 -5.091 1.00 98.25 73 LEU A N 1
ATOM 581 C CA . LEU A 1 73 ? 2.062 -1.736 -5.801 1.00 98.25 73 LEU A CA 1
ATOM 582 C C . LEU A 1 73 ? 2.892 -2.583 -4.834 1.00 98.25 73 LEU A C 1
ATOM 584 O O . LEU A 1 73 ? 3.199 -2.177 -3.714 1.00 98.25 73 LEU A O 1
ATOM 588 N N . TYR A 1 74 ? 3.284 -3.767 -5.282 1.00 97.94 74 TYR A N 1
ATOM 589 C CA . TYR A 1 74 ? 4.159 -4.658 -4.535 1.00 97.94 74 TYR A CA 1
ATOM 590 C C . TYR A 1 74 ? 5.591 -4.111 -4.459 1.00 97.94 74 TYR A C 1
ATOM 592 O O . TYR A 1 74 ? 6.140 -3.624 -5.447 1.00 97.94 74 TYR A O 1
ATOM 600 N N . SER A 1 75 ? 6.224 -4.207 -3.288 1.00 95.56 75 SER A N 1
ATOM 601 C CA . SER A 1 75 ? 7.600 -3.751 -3.090 1.00 95.56 75 SER A CA 1
ATOM 602 C C . SER A 1 75 ? 8.561 -4.553 -3.959 1.00 95.56 75 SER A C 1
ATOM 604 O O . SER A 1 75 ? 8.737 -5.753 -3.775 1.00 95.56 75 SER A O 1
ATOM 606 N N . ASN A 1 76 ? 9.245 -3.859 -4.867 1.00 93.50 76 ASN A N 1
ATOM 607 C CA . ASN A 1 76 ? 10.263 -4.438 -5.739 1.00 93.50 76 ASN A CA 1
ATOM 608 C C . ASN A 1 76 ? 11.686 -4.046 -5.294 1.00 93.50 76 ASN A C 1
ATOM 610 O O . ASN A 1 76 ? 12.557 -3.684 -6.090 1.00 93.50 76 ASN A O 1
ATOM 614 N N . THR A 1 77 ? 11.903 -4.008 -3.980 1.00 90.31 77 THR A N 1
ATOM 615 C CA . THR A 1 77 ? 13.195 -3.649 -3.382 1.00 90.31 77 THR A CA 1
ATOM 616 C C . THR A 1 77 ? 14.040 -4.892 -3.127 1.00 90.31 77 THR A C 1
ATOM 618 O O . THR A 1 77 ? 13.505 -5.975 -2.913 1.00 90.31 77 THR A O 1
ATOM 621 N N . ALA A 1 78 ? 15.368 -4.734 -3.076 1.00 90.06 78 ALA A N 1
ATOM 622 C CA . ALA A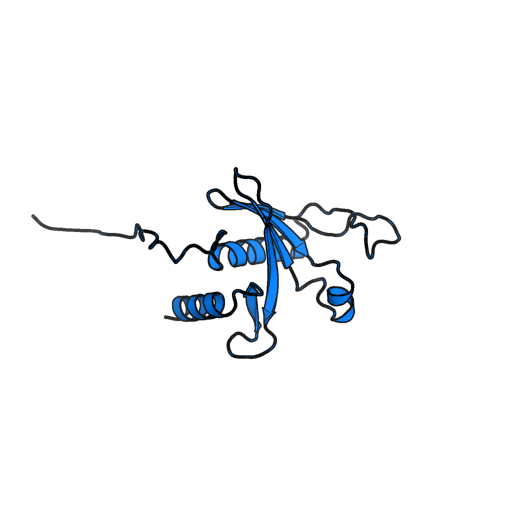 1 78 ? 16.281 -5.841 -2.777 1.00 90.06 78 ALA A CA 1
ATOM 623 C C . ALA A 1 78 ? 15.917 -6.556 -1.470 1.00 90.06 78 ALA A C 1
ATOM 625 O O . ALA A 1 78 ? 15.955 -7.779 -1.409 1.00 90.06 78 ALA A O 1
ATOM 626 N N . LYS A 1 79 ? 15.491 -5.795 -0.452 1.00 91.94 79 LYS A N 1
ATOM 627 C CA . LYS A 1 79 ? 15.102 -6.364 0.837 1.00 91.94 79 LYS A CA 1
ATOM 628 C C . LYS A 1 79 ? 13.808 -7.174 0.769 1.00 91.94 79 LYS A C 1
ATOM 630 O O . LYS A 1 79 ? 13.704 -8.181 1.459 1.00 91.94 79 LYS A O 1
ATOM 635 N N . ALA A 1 80 ? 12.844 -6.758 -0.054 1.00 91.75 80 ALA A N 1
ATOM 636 C CA . ALA A 1 80 ? 11.628 -7.536 -0.269 1.00 91.75 80 ALA A CA 1
ATOM 637 C C . ALA A 1 80 ? 11.957 -8.887 -0.920 1.00 91.75 80 ALA A C 1
ATOM 639 O O . ALA A 1 80 ? 11.499 -9.908 -0.423 1.00 91.75 80 ALA A O 1
ATOM 640 N N . HIS A 1 81 ? 12.823 -8.898 -1.940 1.00 91.19 81 HIS A N 1
ATOM 641 C CA . HIS A 1 81 ? 13.289 -10.129 -2.596 1.00 91.19 81 HIS A CA 1
ATOM 642 C C . HIS A 1 81 ? 14.092 -11.038 -1.659 1.00 91.19 81 HIS A C 1
ATOM 644 O O . HIS A 1 81 ? 13.814 -12.228 -1.577 1.00 91.19 81 HIS A O 1
ATOM 650 N N . GLU A 1 82 ? 15.051 -10.486 -0.907 1.00 93.12 82 GLU A N 1
ATOM 651 C CA . GLU A 1 82 ? 15.871 -11.243 0.058 1.00 93.12 82 GLU A CA 1
ATOM 652 C C . GLU A 1 82 ? 15.010 -11.968 1.105 1.00 93.12 82 GLU A C 1
ATOM 654 O O . GLU A 1 82 ? 15.352 -13.053 1.565 1.00 93.12 82 GLU A O 1
ATOM 659 N N . LEU A 1 83 ? 13.881 -11.366 1.487 1.00 93.12 83 LEU A N 1
ATOM 660 C CA . LEU A 1 83 ? 12.968 -11.905 2.493 1.00 93.12 83 LEU A CA 1
ATOM 661 C C . LEU A 1 83 ? 11.779 -12.677 1.900 1.00 93.12 83 LEU A C 1
ATOM 663 O O . LEU A 1 83 ? 10.906 -13.092 2.670 1.00 93.12 83 LEU A O 1
ATOM 667 N N . HIS A 1 84 ? 11.718 -12.846 0.574 1.00 92.62 84 HIS A N 1
ATOM 668 C CA . HIS A 1 84 ? 10.587 -13.437 -0.151 1.00 92.62 84 HIS A CA 1
ATOM 669 C C . HIS A 1 84 ? 9.239 -12.766 0.183 1.00 92.62 84 HIS A C 1
ATOM 671 O O . HIS A 1 84 ? 8.241 -13.415 0.509 1.00 92.62 84 HIS A O 1
ATOM 677 N N . ARG A 1 85 ? 9.230 -11.428 0.201 1.00 94.19 85 ARG A N 1
ATOM 678 C CA . ARG A 1 85 ? 8.080 -10.572 0.548 1.00 94.19 85 ARG A CA 1
ATOM 679 C C . ARG A 1 85 ? 7.587 -9.716 -0.608 1.00 94.19 85 ARG A C 1
ATOM 681 O O . ARG A 1 85 ? 6.725 -8.863 -0.403 1.00 94.19 85 ARG A O 1
ATOM 688 N N . GLU A 1 86 ? 8.071 -9.957 -1.817 1.00 91.56 86 GLU A N 1
ATOM 689 C CA . GLU A 1 86 ? 7.666 -9.242 -3.024 1.00 91.56 86 GLU A CA 1
ATOM 690 C C . GLU A 1 86 ? 6.168 -9.393 -3.340 1.00 91.56 86 GLU A C 1
ATOM 692 O O . GLU A 1 86 ? 5.608 -8.515 -3.968 1.00 91.56 86 GLU A O 1
ATOM 697 N N . HIS A 1 87 ? 5.474 -10.416 -2.828 1.00 92.25 87 HIS A N 1
ATOM 698 C CA . HIS A 1 87 ? 4.009 -10.560 -2.951 1.00 92.25 87 HIS A CA 1
ATOM 699 C C . HIS A 1 87 ? 3.237 -10.236 -1.657 1.00 92.25 87 HIS A C 1
ATOM 701 O O . HIS A 1 87 ? 2.026 -10.457 -1.564 1.00 92.25 87 HIS A O 1
ATOM 707 N N . ASP A 1 88 ? 3.931 -9.724 -0.639 1.00 96.06 88 ASP A N 1
ATOM 708 C CA . ASP A 1 88 ? 3.363 -9.416 0.675 1.00 96.06 88 ASP A CA 1
ATOM 709 C C . ASP A 1 88 ? 3.442 -7.926 1.013 1.00 96.06 88 ASP A C 1
ATOM 711 O O . ASP A 1 88 ? 2.477 -7.347 1.518 1.00 96.06 88 ASP A O 1
ATOM 715 N N . TRP A 1 89 ? 4.590 -7.303 0.759 1.00 97.94 89 TRP A N 1
ATOM 716 C CA . TRP A 1 89 ? 4.824 -5.904 1.085 1.00 97.94 89 TRP A CA 1
ATOM 717 C C . TRP A 1 89 ? 4.209 -5.025 0.010 1.00 97.94 89 TRP A C 1
ATOM 719 O O . TRP A 1 89 ? 4.646 -5.044 -1.138 1.00 97.94 89 TRP A O 1
ATOM 729 N N . VAL A 1 90 ? 3.207 -4.244 0.388 1.00 98.62 90 VAL A N 1
ATOM 730 C CA . VAL A 1 90 ? 2.529 -3.301 -0.500 1.00 98.62 90 VAL A CA 1
ATOM 731 C C . VAL A 1 90 ? 2.991 -1.905 -0.131 1.00 98.62 90 VAL A C 1
ATOM 733 O O . VAL A 1 90 ? 2.865 -1.493 1.018 1.00 98.62 90 VAL A O 1
ATOM 736 N N . ILE A 1 91 ? 3.544 -1.180 -1.093 1.00 98.06 91 ILE A N 1
ATOM 737 C CA . ILE A 1 91 ? 3.839 0.240 -0.942 1.00 98.06 91 ILE A CA 1
ATOM 738 C C . ILE A 1 91 ? 2.606 0.998 -1.416 1.00 98.06 91 ILE A C 1
ATOM 740 O O . ILE A 1 91 ? 2.129 0.775 -2.529 1.00 98.06 91 ILE A O 1
ATOM 744 N N . VAL A 1 92 ? 2.091 1.873 -0.559 1.00 98.19 92 VAL A N 1
ATOM 745 C CA . VAL A 1 92 ? 0.967 2.758 -0.853 1.00 98.19 92 VAL A CA 1
ATOM 746 C C . VAL A 1 92 ? 1.483 4.185 -0.835 1.00 98.19 92 VAL A C 1
ATOM 748 O O . VAL A 1 92 ? 1.784 4.717 0.233 1.00 98.19 92 VAL A O 1
ATOM 751 N N . TYR A 1 93 ? 1.577 4.781 -2.017 1.00 96.75 93 TYR A N 1
ATOM 752 C CA . TYR A 1 93 ? 1.785 6.212 -2.201 1.00 96.75 93 TYR A CA 1
ATOM 753 C C . TYR A 1 93 ? 0.445 6.925 -2.113 1.00 96.75 93 TYR A C 1
ATOM 755 O O . TYR A 1 93 ? -0.562 6.407 -2.608 1.00 96.75 93 TYR A O 1
ATOM 763 N N . PHE A 1 94 ? 0.432 8.104 -1.508 1.00 95.38 94 PHE A N 1
ATOM 764 C CA . PHE A 1 94 ? -0.748 8.946 -1.441 1.00 95.38 94 PHE A CA 1
ATOM 765 C C . PHE A 1 94 ? -0.395 10.428 -1.456 1.00 95.38 94 PHE A C 1
ATOM 767 O O . PHE A 1 94 ? 0.679 10.831 -1.017 1.00 95.38 94 PHE A O 1
ATOM 774 N N . TYR A 1 95 ? -1.328 11.221 -1.962 1.00 92.25 95 TYR A N 1
ATOM 775 C CA . TYR A 1 95 ? -1.257 12.676 -1.997 1.00 92.25 95 TYR A CA 1
ATOM 776 C C . TYR A 1 95 ? -2.676 13.253 -2.016 1.00 92.25 95 TYR A C 1
ATOM 778 O O . TYR A 1 95 ? -3.637 12.571 -2.403 1.00 92.25 95 TYR A O 1
ATOM 786 N N . ASP A 1 96 ? -2.804 14.488 -1.554 1.00 86.38 96 ASP A N 1
ATOM 787 C CA . ASP A 1 96 ? -3.986 15.330 -1.708 1.00 86.38 96 ASP A CA 1
ATOM 788 C C . ASP A 1 96 ? -3.715 16.423 -2.757 1.00 86.38 96 ASP A C 1
ATOM 790 O O . ASP A 1 96 ? -2.686 16.416 -3.442 1.00 86.38 96 ASP A O 1
ATOM 794 N N . ASP A 1 97 ? -4.656 17.352 -2.907 1.00 77.88 97 ASP A N 1
ATOM 795 C CA . ASP A 1 97 ? -4.568 18.441 -3.883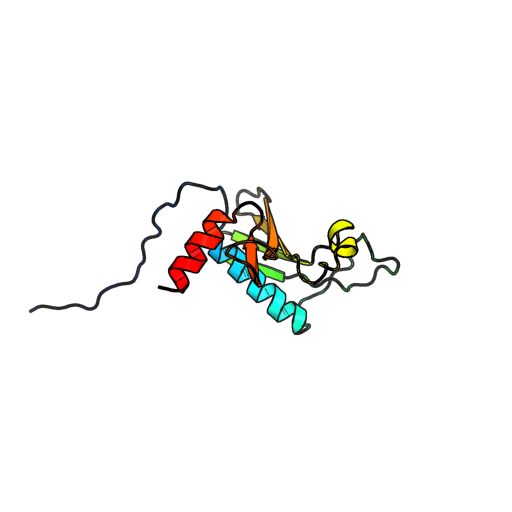 1.00 77.88 97 ASP A CA 1
ATOM 796 C C . ASP A 1 97 ? -3.387 19.402 -3.608 1.00 77.88 97 ASP A C 1
ATOM 798 O O . ASP A 1 97 ? -2.945 20.098 -4.525 1.00 77.88 97 ASP A O 1
ATOM 802 N N . ASP A 1 98 ? -2.802 19.378 -2.402 1.00 75.69 98 ASP A N 1
ATOM 803 C CA . ASP A 1 98 ? -1.604 20.144 -2.030 1.00 75.69 98 ASP A CA 1
ATOM 804 C C . ASP A 1 98 ? -0.286 19.429 -2.427 1.00 75.69 98 ASP A C 1
ATOM 806 O O . ASP A 1 98 ? 0.811 19.938 -2.185 1.00 75.69 98 ASP A O 1
ATOM 810 N N . HIS A 1 99 ? -0.381 18.275 -3.108 1.00 65.62 99 HIS A N 1
ATOM 811 C CA . HIS A 1 99 ? 0.695 17.568 -3.826 1.00 65.62 99 HIS A CA 1
ATOM 812 C C . HIS A 1 99 ? 1.914 17.126 -2.994 1.00 65.62 99 HIS A C 1
ATOM 814 O O . HIS A 1 99 ? 2.970 16.811 -3.554 1.00 65.62 99 HIS A O 1
ATOM 820 N N . VAL A 1 100 ? 1.800 17.020 -1.668 1.00 71.75 100 VAL A N 1
ATOM 821 C CA . VAL A 1 100 ? 2.858 16.388 -0.865 1.00 71.75 100 VAL A CA 1
ATOM 822 C C . VAL A 1 100 ? 2.697 14.871 -0.939 1.00 71.75 100 VAL A C 1
ATOM 824 O O . VAL A 1 100 ? 1.904 14.279 -0.208 1.00 71.75 100 VAL A O 1
ATOM 827 N N . GLU A 1 101 ? 3.457 14.228 -1.830 1.00 82.62 101 GLU A N 1
ATOM 828 C CA . GLU A 1 101 ? 3.474 12.767 -1.919 1.00 82.62 101 GLU A CA 1
ATOM 829 C C . GLU A 1 101 ? 4.122 12.158 -0.671 1.00 82.62 101 GLU A C 1
ATOM 831 O O . GLU A 1 101 ? 5.278 12.420 -0.328 1.00 82.62 101 GLU A O 1
ATOM 836 N N . GLN A 1 102 ? 3.361 11.301 -0.003 1.00 92.81 102 GLN A N 1
ATOM 837 C CA . GLN A 1 102 ? 3.807 10.486 1.113 1.00 92.81 102 GLN A CA 1
ATOM 838 C C . GLN A 1 102 ? 3.583 9.009 0.797 1.00 92.81 102 GLN A C 1
ATOM 840 O O . GLN A 1 102 ? 2.895 8.641 -0.156 1.00 92.81 102 GLN A O 1
ATOM 845 N N . GLN A 1 103 ? 4.177 8.131 1.604 1.00 95.62 103 GLN A N 1
ATOM 846 C CA . GLN A 1 103 ? 3.998 6.695 1.440 1.00 95.62 103 GLN A CA 1
ATOM 847 C C . GLN A 1 103 ? 3.978 5.954 2.770 1.00 95.62 103 GLN A C 1
ATOM 849 O O . GLN A 1 103 ? 4.622 6.354 3.740 1.00 95.62 103 GLN A O 1
ATOM 854 N N . HIS A 1 104 ? 3.313 4.804 2.765 1.00 97.62 104 HIS A N 1
ATOM 855 C CA . HIS A 1 104 ? 3.477 3.774 3.781 1.00 97.62 104 HIS A CA 1
ATOM 856 C C . HIS A 1 104 ? 3.714 2.411 3.136 1.00 97.62 104 HIS A C 1
ATOM 858 O O . HIS A 1 104 ? 3.247 2.132 2.034 1.00 97.62 104 HIS A O 1
ATOM 864 N N . THR A 1 105 ? 4.416 1.532 3.853 1.00 97.56 105 THR A N 1
ATOM 865 C CA . THR A 1 105 ? 4.492 0.109 3.503 1.00 97.56 105 THR A CA 1
ATOM 866 C C . THR A 1 105 ? 3.552 -0.682 4.400 1.00 97.56 105 THR A C 1
ATOM 868 O O . THR A 1 105 ? 3.588 -0.545 5.623 1.00 97.56 105 THR A O 1
ATOM 871 N N . ILE A 1 106 ? 2.728 -1.523 3.791 1.00 98.44 106 ILE A N 1
ATOM 872 C CA . ILE A 1 106 ? 1.772 -2.395 4.460 1.00 98.44 106 ILE A CA 1
ATOM 873 C C . ILE A 1 106 ? 2.268 -3.825 4.312 1.00 98.44 106 ILE A C 1
ATOM 875 O O . ILE A 1 106 ? 2.615 -4.269 3.215 1.00 98.44 106 ILE A O 1
ATOM 879 N N . VAL A 1 107 ? 2.344 -4.541 5.427 1.00 97.88 107 VAL A N 1
ATOM 880 C CA . VAL A 1 107 ? 2.932 -5.882 5.475 1.00 97.88 107 VAL A CA 1
ATOM 881 C C . VAL A 1 107 ? 2.082 -6.821 6.312 1.00 97.88 107 VAL A C 1
ATOM 883 O O . VAL A 1 107 ? 1.215 -6.380 7.067 1.00 97.88 107 VAL A O 1
ATOM 886 N N . THR A 1 108 ? 2.338 -8.122 6.194 1.00 97.75 108 THR A N 1
ATOM 887 C CA . THR A 1 108 ? 1.774 -9.092 7.128 1.00 97.75 108 THR A CA 1
ATOM 888 C C . THR A 1 108 ? 2.661 -9.114 8.365 1.00 97.75 108 THR A C 1
ATOM 890 O O . THR A 1 108 ? 3.871 -9.330 8.266 1.00 97.75 108 THR A O 1
ATOM 893 N N . GLU A 1 109 ? 2.080 -8.851 9.531 1.00 96.69 109 GLU A N 1
ATOM 894 C CA . GLU A 1 109 ? 2.827 -8.869 10.779 1.00 96.69 109 GLU A CA 1
ATOM 895 C C . GLU A 1 109 ? 3.243 -10.303 11.123 1.00 96.69 109 GLU A C 1
ATOM 897 O O . GLU A 1 109 ? 2.465 -11.253 11.021 1.00 96.69 109 GLU A O 1
ATOM 902 N N . THR A 1 110 ? 4.502 -10.459 11.519 1.00 94.12 110 THR A N 1
ATOM 903 C CA . THR A 1 110 ? 5.114 -11.765 11.794 1.00 94.12 110 THR A CA 1
ATOM 904 C C . THR A 1 110 ? 5.391 -11.975 13.274 1.00 94.12 110 THR A C 1
ATOM 906 O O . THR A 1 110 ? 5.722 -13.093 13.667 1.00 94.12 110 THR A O 1
ATOM 909 N N . ARG A 1 111 ? 5.268 -10.929 14.106 1.00 91.94 111 ARG A N 1
ATOM 910 C CA . ARG A 1 111 ? 5.525 -10.993 15.550 1.00 91.94 111 ARG A CA 1
ATOM 911 C C . ARG A 1 111 ? 4.563 -10.111 16.349 1.00 91.94 111 ARG A C 1
ATOM 913 O O . ARG A 1 111 ? 4.090 -9.084 15.878 1.00 91.94 111 ARG A O 1
ATOM 920 N N . GLY A 1 112 ? 4.318 -10.493 17.601 1.00 92.44 112 GLY A N 1
ATOM 921 C CA . GLY A 1 112 ? 3.496 -9.714 18.529 1.00 92.44 112 GLY A CA 1
ATOM 922 C C . GLY A 1 112 ? 1.981 -9.930 18.375 1.00 92.44 112 GLY A C 1
ATOM 923 O O . GLY A 1 112 ? 1.546 -10.911 17.779 1.00 92.44 112 GLY A O 1
ATOM 924 N N . PRO A 1 113 ? 1.150 -9.039 18.940 1.00 92.00 113 PRO A N 1
ATOM 925 C CA . PRO A 1 113 ? -0.294 -9.267 19.081 1.00 92.00 113 PRO A CA 1
ATOM 926 C C . PRO A 1 113 ? -1.079 -9.228 17.760 1.00 92.00 113 PRO A C 1
ATOM 928 O O . PRO A 1 113 ? -2.216 -9.683 17.716 1.00 92.00 113 PRO A O 1
ATOM 931 N N . LEU A 1 114 ? -0.489 -8.692 16.687 1.00 95.69 114 LEU A N 1
ATOM 932 C CA . LEU A 1 114 ? -1.127 -8.585 15.371 1.00 95.69 114 LEU A CA 1
ATOM 933 C C . LEU A 1 114 ? -0.619 -9.629 14.369 1.00 95.69 114 LEU A C 1
ATOM 935 O O . LEU A 1 114 ? -0.849 -9.468 13.176 1.00 95.69 114 LEU A O 1
ATOM 939 N N . VAL A 1 115 ? 0.069 -10.686 14.820 1.00 96.69 115 VAL A N 1
ATOM 940 C CA . VAL A 1 115 ? 0.579 -11.757 13.941 1.00 96.69 115 VAL A CA 1
ATOM 941 C C . VAL A 1 115 ? -0.498 -12.246 12.972 1.00 96.69 115 VAL A C 1
ATOM 943 O O . VAL A 1 115 ? -1.629 -12.525 13.363 1.00 96.69 115 VAL A O 1
ATOM 946 N N . GLY A 1 116 ? -0.127 -12.346 11.695 1.00 96.31 116 GLY A N 1
ATOM 947 C CA . GLY A 1 116 ? -1.015 -12.766 10.610 1.00 96.31 116 GLY A CA 1
ATOM 948 C C . GLY A 1 116 ? -1.944 -11.666 10.090 1.00 96.31 116 GLY A C 1
ATOM 949 O O . GLY A 1 116 ? -2.573 -11.853 9.051 1.00 96.31 116 GLY A O 1
ATOM 950 N N . GLN A 1 117 ? -2.012 -10.511 10.755 1.00 97.06 117 GLN A N 1
ATOM 951 C CA . GLN A 1 117 ? -2.804 -9.369 10.308 1.00 97.06 117 GLN A CA 1
ATOM 952 C C . GLN A 1 117 ? -1.988 -8.439 9.406 1.00 97.06 117 GLN A C 1
ATOM 954 O O . GLN A 1 117 ? -0.754 -8.434 9.412 1.00 97.06 117 GLN A O 1
ATOM 959 N N . ARG A 1 118 ? -2.700 -7.622 8.627 1.00 98.12 118 ARG A N 1
ATOM 960 C CA . ARG A 1 118 ? -2.107 -6.547 7.829 1.00 98.12 118 ARG A CA 1
ATOM 961 C C . ARG A 1 118 ? -1.868 -5.330 8.709 1.00 98.12 118 ARG A C 1
ATOM 963 O O . ARG A 1 118 ? -2.770 -4.899 9.421 1.00 98.12 118 ARG A O 1
ATOM 970 N N . VAL A 1 119 ? -0.660 -4.778 8.645 1.00 98.12 119 VAL A N 1
ATOM 971 C CA . VAL A 1 119 ? -0.255 -3.619 9.448 1.00 98.12 119 VAL A CA 1
ATOM 972 C C . VAL A 1 119 ? 0.441 -2.573 8.591 1.00 98.12 119 VAL A C 1
ATOM 974 O O . VAL A 1 119 ? 1.209 -2.900 7.686 1.00 98.12 119 VAL A O 1
ATOM 977 N N . VAL A 1 120 ? 0.181 -1.305 8.903 1.00 97.94 120 VAL A N 1
ATOM 978 C CA . VAL A 1 120 ? 0.848 -0.150 8.298 1.00 97.94 120 VAL A CA 1
ATOM 979 C C . VAL A 1 120 ? 2.133 0.125 9.079 1.00 97.94 120 VAL A C 1
ATOM 981 O O . VAL A 1 120 ? 2.079 0.429 10.272 1.00 97.94 120 VAL A O 1
ATOM 984 N N . ARG A 1 121 ? 3.292 0.023 8.420 1.00 96.19 121 ARG A N 1
ATOM 985 C CA . ARG A 1 121 ? 4.590 0.256 9.067 1.00 96.19 121 ARG A CA 1
ATOM 986 C C . ARG A 1 121 ? 4.703 1.694 9.572 1.00 96.19 121 ARG A C 1
ATOM 988 O O . ARG A 1 121 ? 4.431 2.639 8.826 1.00 96.19 121 ARG A O 1
ATOM 995 N N . GLY A 1 122 ? 5.103 1.835 10.837 1.00 94.75 122 GLY A N 1
ATOM 996 C CA . GLY A 1 122 ? 5.170 3.110 11.558 1.00 94.75 122 GLY A CA 1
ATOM 997 C C . GLY A 1 122 ? 3.847 3.547 12.199 1.00 94.75 122 GLY A C 1
ATOM 998 O O . GLY A 1 122 ? 3.801 4.606 12.818 1.00 94.75 122 GLY A O 1
ATOM 999 N N . ARG A 1 123 ? 2.770 2.761 12.051 1.00 96.00 123 ARG A N 1
ATOM 1000 C CA . ARG A 1 123 ? 1.432 3.029 12.612 1.00 96.00 123 ARG A CA 1
ATOM 1001 C C . ARG A 1 123 ? 0.826 1.783 13.268 1.00 96.00 123 ARG A C 1
ATOM 1003 O O . ARG A 1 123 ? -0.390 1.589 13.292 1.00 96.00 123 ARG A O 1
ATOM 1010 N N . GLU A 1 124 ? 1.672 0.918 13.821 1.00 95.00 124 GLU A N 1
ATOM 1011 C CA . GLU A 1 124 ? 1.288 -0.366 14.417 1.00 95.00 124 GLU A CA 1
ATOM 1012 C C . GLU A 1 124 ? 0.329 -0.197 15.604 1.00 95.00 124 GLU A C 1
ATOM 1014 O O . GLU A 1 124 ? -0.620 -0.967 15.755 1.00 95.00 124 GLU A O 1
ATOM 1019 N N . THR A 1 125 ? 0.531 0.838 16.425 1.00 94.38 125 THR A N 1
ATOM 1020 C CA . THR A 1 125 ? -0.360 1.153 17.552 1.00 94.38 125 THR A CA 1
ATOM 1021 C C . THR A 1 125 ? -1.777 1.471 17.076 1.00 94.38 125 THR A C 1
ATOM 1023 O O . THR A 1 125 ? -2.739 0.966 17.651 1.00 94.38 125 THR A O 1
ATOM 1026 N N . GLU A 1 126 ? -1.922 2.254 16.004 1.00 95.44 126 GLU A N 1
ATOM 1027 C CA . GLU A 1 126 ? -3.231 2.563 15.419 1.00 95.44 126 GLU A CA 1
ATOM 1028 C C . GLU A 1 126 ? -3.885 1.319 14.810 1.00 95.44 126 GLU A C 1
ATOM 1030 O O . GLU A 1 126 ? -5.088 1.117 14.974 1.00 95.44 126 GLU A O 1
ATOM 1035 N N . CYS A 1 127 ? -3.098 0.450 14.164 1.00 95.94 127 CYS A N 1
ATOM 1036 C CA . CYS A 1 127 ? -3.591 -0.828 13.644 1.00 95.94 127 CYS A CA 1
ATOM 1037 C C . CYS A 1 127 ? -4.134 -1.719 14.771 1.00 95.94 127 CYS A C 1
ATOM 1039 O O . CYS A 1 127 ? -5.188 -2.330 14.612 1.00 95.94 127 CYS A O 1
ATOM 1041 N N . ARG A 1 128 ? -3.460 -1.753 15.929 1.00 94.75 128 ARG A N 1
ATOM 1042 C CA . ARG A 1 128 ? -3.917 -2.523 17.095 1.00 94.75 128 ARG A CA 1
ATOM 1043 C C . ARG A 1 128 ? -5.247 -2.005 17.632 1.00 94.75 128 ARG A C 1
ATOM 1045 O O . ARG A 1 128 ? -6.176 -2.787 17.797 1.00 94.75 128 ARG A O 1
ATOM 1052 N N . VAL A 1 129 ? -5.359 -0.689 17.817 1.00 94.50 129 VAL A N 1
ATOM 1053 C CA . VAL A 1 129 ? -6.608 -0.051 18.261 1.00 94.50 129 VAL A CA 1
ATOM 1054 C C . VAL A 1 129 ? -7.746 -0.314 17.271 1.00 94.50 129 VAL A C 1
ATOM 1056 O O . VAL A 1 129 ? -8.886 -0.527 17.680 1.00 94.50 129 VAL A O 1
ATOM 1059 N N . LEU A 1 130 ? -7.467 -0.308 15.963 1.00 93.69 130 LEU A N 1
ATOM 1060 C CA . LEU A 1 130 ? -8.466 -0.650 14.952 1.00 93.69 130 LEU A CA 1
ATOM 1061 C C . LEU A 1 130 ? -8.908 -2.119 15.060 1.00 93.69 130 LEU A C 1
ATOM 1063 O O . LEU A 1 130 ? -10.107 -2.382 15.026 1.00 93.69 130 LEU A O 1
ATOM 1067 N N . ALA A 1 131 ? -7.974 -3.059 15.220 1.00 90.75 131 ALA A N 1
ATOM 1068 C CA . ALA A 1 131 ? -8.284 -4.485 15.340 1.00 90.75 131 ALA A CA 1
ATOM 1069 C C . ALA A 1 131 ? -9.168 -4.788 16.563 1.00 90.75 131 ALA A C 1
ATOM 1071 O O . ALA A 1 131 ? -10.151 -5.516 16.445 1.00 90.75 131 ALA A O 1
ATOM 1072 N N . GLU A 1 132 ? -8.878 -4.164 17.706 1.00 91.12 132 GLU A N 1
ATOM 1073 C CA . GLU A 1 132 ? -9.678 -4.284 18.934 1.00 91.12 132 GLU A CA 1
ATOM 1074 C C . GLU A 1 132 ? -11.117 -3.770 18.739 1.00 91.12 132 GLU A C 1
ATOM 1076 O O . GLU A 1 132 ? -12.073 -4.372 19.228 1.00 91.12 132 GLU A O 1
ATOM 1081 N N . ARG A 1 133 ? -11.295 -2.689 17.965 1.00 88.31 133 ARG A N 1
ATOM 1082 C CA . ARG A 1 133 ? -12.618 -2.118 17.651 1.00 88.31 133 ARG A CA 1
ATOM 1083 C C . ARG A 1 133 ? -13.467 -2.993 16.737 1.00 88.31 133 ARG A C 1
ATOM 1085 O O . ARG A 1 133 ? -14.683 -2.906 16.817 1.00 88.31 133 ARG A O 1
ATOM 1092 N N . VAL A 1 134 ? -12.850 -3.758 15.838 1.00 80.31 134 VAL A N 1
ATOM 1093 C CA . VAL A 1 134 ? -13.571 -4.649 14.909 1.00 80.31 134 VAL A CA 1
ATOM 1094 C C . VAL A 1 134 ? -14.007 -5.944 15.605 1.00 80.31 134 VAL A C 1
ATOM 1096 O O . VAL A 1 134 ? -14.955 -6.585 15.163 1.00 80.31 134 VAL A O 1
ATOM 1099 N N . GLN A 1 135 ? -13.327 -6.329 16.686 1.00 71.06 135 GLN A N 1
ATOM 1100 C CA . GLN A 1 135 ? -13.611 -7.548 17.453 1.00 71.06 135 GLN A CA 1
ATOM 1101 C C . GLN A 1 135 ? -14.627 -7.353 18.593 1.00 71.06 135 GLN A C 1
ATOM 1103 O O . GLN A 1 135 ? -15.028 -8.343 19.203 1.00 71.06 135 GLN A O 1
ATOM 1108 N N . SER A 1 136 ? -15.021 -6.108 18.883 1.00 57.19 136 SER A N 1
ATOM 1109 C CA . SER A 1 136 ? -15.993 -5.738 19.929 1.00 57.19 136 SER A CA 1
ATOM 1110 C C . SER A 1 136 ? -17.378 -5.481 19.345 1.00 57.19 136 SER A C 1
ATOM 1112 O O . SER A 1 136 ? -18.369 -5.849 20.010 1.00 57.19 136 SER A O 1
#

Sequence (136 aa):
MLDRTRALRRAALPSASHAGPSVEVLLDVDREYRSRAQAGRLPTIAPRRFNPRGESWLPVLHTRRGPWHFTALYSNTAKAHELHREHDWVIVYFYDDDHVEQQHTIVTETRGPLVGQRVVRGRETECRVLAERVQS

Radius of gyration: 17.75 Å; chains: 1; bounding box: 62×34×40 Å

pLDDT: mean 87.14, std 18.14, range [34.44, 98.75]

Foldseek 3Di:
DDDDDDDDPVPPDPDPDPPDDAFVVVVVVVVVQLVCLVVVNFFFAQDPPPRPPSDGDWGWDWDDDVQKTKIKTFDPDPVCVVVVNSSFWIKIWMDGPVPPIDIWIWGQDCDDDRHRHIDTPPCRVSVVVVVVVVVD